Protein AF-A0A3D0SZV5-F1 (afdb_monomer_lite)

Sequence (156 aa):
MEKLETVKRLVRQNNYRDNDITYRQCQELGVSVNRVGLEIFARKLRAMDRADEINAHKELSMAAQAEQNGTPATGLSFEKSSYISGSFEQNYSSSTQYSNVTPLNKAEVHRKPLPNDPTERKREITFELGTIKVREYELLQELNFLEHNEKMAEAH

Radius of gyration: 26.51 Å; chains: 1; bounding box: 53×70×50 Å

Structure (mmCIF, N/CA/C/O backbone):
data_AF-A0A3D0SZV5-F1
#
_entry.id   AF-A0A3D0SZV5-F1
#
loop_
_atom_site.group_PDB
_atom_site.id
_atom_site.type_symbol
_atom_site.label_atom_id
_atom_site.label_alt_id
_atom_site.label_comp_id
_atom_site.label_asym_id
_atom_site.label_entity_id
_atom_site.label_seq_id
_atom_site.pdbx_PDB_ins_code
_atom_site.Cartn_x
_atom_site.Cartn_y
_atom_site.Cartn_z
_atom_site.occupancy
_atom_site.B_iso_or_equiv
_atom_site.auth_seq_id
_atom_site.auth_comp_id
_atom_site.auth_asym_id
_atom_site.auth_atom_id
_atom_site.pdbx_PDB_model_num
ATOM 1 N N . MET A 1 1 ? -0.281 22.696 -9.576 1.00 53.16 1 MET A N 1
ATOM 2 C CA . MET A 1 1 ? 0.750 21.691 -9.227 1.00 53.16 1 MET A CA 1
ATOM 3 C C . MET A 1 1 ? 1.471 22.001 -7.916 1.00 53.16 1 MET A C 1
ATOM 5 O O . MET A 1 1 ? 1.746 21.069 -7.180 1.00 53.16 1 MET A O 1
ATOM 9 N N . GLU A 1 2 ? 1.699 23.269 -7.568 1.00 79.44 2 GLU A N 1
ATOM 10 C CA . GLU A 1 2 ? 2.465 23.677 -6.374 1.00 79.44 2 GLU A CA 1
ATOM 11 C C . GLU A 1 2 ? 1.928 23.144 -5.029 1.00 79.44 2 GLU A C 1
ATOM 13 O O . GLU A 1 2 ? 2.700 22.671 -4.202 1.00 79.44 2 GLU A O 1
ATOM 18 N N . LYS A 1 3 ? 0.600 23.110 -4.838 1.00 83.62 3 LYS A N 1
ATOM 19 C CA . LYS A 1 3 ? -0.024 22.651 -3.580 1.00 83.62 3 LYS A CA 1
ATOM 20 C C . LYS A 1 3 ? 0.361 21.218 -3.192 1.00 83.62 3 LYS A C 1
ATOM 22 O O . LYS A 1 3 ? 0.565 20.944 -2.016 1.00 83.62 3 LYS A O 1
ATOM 27 N N . LEU A 1 4 ? 0.474 20.310 -4.165 1.00 88.12 4 LEU A N 1
ATOM 28 C CA . LEU A 1 4 ? 0.827 18.912 -3.901 1.00 88.12 4 LEU A CA 1
ATOM 29 C C . LEU A 1 4 ? 2.291 18.775 -3.468 1.00 88.12 4 LEU A C 1
ATOM 31 O O . LEU A 1 4 ? 2.588 18.011 -2.554 1.00 88.12 4 LEU A O 1
ATOM 35 N N . GLU A 1 5 ? 3.191 19.532 -4.092 1.00 90.12 5 GLU A N 1
ATOM 36 C CA . GLU A 1 5 ? 4.610 19.543 -3.726 1.00 90.12 5 GLU A CA 1
ATOM 37 C C . GLU A 1 5 ? 4.828 20.148 -2.336 1.00 90.12 5 GLU A C 1
ATOM 39 O O . GLU A 1 5 ? 5.621 19.626 -1.552 1.00 90.12 5 GLU A O 1
ATOM 44 N N . THR A 1 6 ? 4.052 21.174 -1.975 1.00 89.69 6 THR A N 1
ATOM 45 C CA . THR A 1 6 ? 4.026 21.711 -0.608 1.00 89.69 6 THR A CA 1
ATOM 46 C C . THR A 1 6 ? 3.581 20.651 0.401 1.00 89.69 6 THR A C 1
ATOM 48 O O . THR A 1 6 ? 4.254 20.458 1.412 1.00 89.69 6 THR A O 1
ATOM 51 N N . VAL A 1 7 ? 2.512 19.899 0.112 1.00 90.56 7 VAL A N 1
ATOM 52 C CA . VAL A 1 7 ? 2.047 18.808 0.989 1.00 90.56 7 VAL A CA 1
ATOM 53 C C . VAL A 1 7 ? 3.110 17.713 1.118 1.00 90.56 7 VAL A C 1
ATOM 55 O O . VAL A 1 7 ? 3.412 17.298 2.233 1.00 90.56 7 VAL A O 1
ATOM 58 N N . LYS A 1 8 ? 3.739 17.277 0.015 1.00 93.81 8 LYS A N 1
ATOM 59 C CA . LYS A 1 8 ? 4.852 16.307 0.061 1.00 93.81 8 LYS A CA 1
ATOM 60 C C . LYS A 1 8 ? 5.987 16.796 0.959 1.00 93.81 8 LYS A C 1
ATOM 62 O O . LYS A 1 8 ? 6.475 16.034 1.788 1.00 93.81 8 LYS A O 1
ATOM 67 N N . ARG A 1 9 ? 6.395 18.061 0.813 1.00 92.69 9 ARG A N 1
ATOM 68 C CA . ARG A 1 9 ? 7.478 18.658 1.607 1.00 92.69 9 ARG A CA 1
ATOM 69 C C . ARG A 1 9 ? 7.154 18.647 3.099 1.00 92.69 9 ARG A C 1
ATOM 71 O O . ARG A 1 9 ? 7.988 18.204 3.881 1.00 92.69 9 ARG A O 1
ATOM 78 N N . LEU A 1 10 ? 5.948 19.068 3.478 1.00 92.62 10 LEU A N 1
ATOM 79 C CA . LEU A 1 10 ? 5.516 19.080 4.878 1.00 92.62 10 LEU A CA 1
ATOM 80 C C . LEU A 1 10 ? 5.443 17.669 5.468 1.00 92.62 10 LEU A C 1
ATOM 82 O O . LEU A 1 10 ? 5.923 17.433 6.571 1.00 92.62 10 LEU A O 1
ATOM 86 N N . VAL A 1 11 ? 4.910 16.705 4.713 1.00 93.81 11 VAL A N 1
ATOM 87 C CA . VAL A 1 11 ? 4.852 15.301 5.147 1.00 93.81 11 VAL A CA 1
ATOM 88 C C . VAL A 1 11 ? 6.255 14.742 5.409 1.00 93.81 11 VAL A C 1
ATOM 90 O O . VAL A 1 11 ? 6.459 14.059 6.414 1.00 93.81 11 VAL A O 1
ATOM 93 N N . ARG A 1 12 ? 7.228 15.045 4.539 1.00 94.06 12 ARG A N 1
ATOM 94 C CA . ARG A 1 12 ? 8.631 14.630 4.711 1.00 94.06 12 ARG A CA 1
ATOM 95 C C . ARG A 1 12 ? 9.287 15.307 5.914 1.00 94.06 12 ARG A C 1
ATOM 97 O O . ARG A 1 12 ? 9.937 14.632 6.703 1.00 94.06 12 ARG A O 1
ATOM 104 N N . GLN A 1 13 ? 9.066 16.611 6.087 1.00 93.19 13 GLN A N 1
ATOM 105 C CA . GLN A 1 13 ? 9.580 17.385 7.223 1.00 93.19 13 GLN A CA 1
ATOM 106 C C . GLN A 1 13 ? 9.070 16.851 8.572 1.00 93.19 13 GLN A C 1
ATOM 108 O O . GLN A 1 13 ? 9.793 16.882 9.562 1.00 93.19 13 GLN A O 1
ATOM 113 N N . ASN A 1 14 ? 7.856 16.300 8.585 1.00 91.44 14 ASN A N 1
ATOM 114 C CA . ASN A 1 14 ? 7.194 15.733 9.760 1.00 91.44 14 ASN A CA 1
ATOM 115 C C . ASN A 1 14 ? 7.319 14.193 9.846 1.00 91.44 14 ASN A C 1
ATOM 117 O O . ASN A 1 14 ? 6.440 13.504 10.379 1.00 91.44 14 ASN A O 1
ATOM 121 N N . ASN A 1 15 ? 8.384 13.619 9.266 1.00 89.94 15 ASN A N 1
ATOM 122 C CA . ASN A 1 15 ? 8.728 12.189 9.330 1.00 89.94 15 ASN A CA 1
ATOM 123 C C . ASN A 1 15 ? 7.595 11.219 8.928 1.00 89.94 15 ASN A C 1
ATOM 125 O O . ASN A 1 15 ? 7.570 10.046 9.330 1.00 89.94 15 ASN A O 1
ATOM 129 N N . TYR A 1 16 ? 6.641 11.669 8.110 1.00 91.06 16 TYR A N 1
ATOM 130 C CA . TYR A 1 16 ? 5.463 10.920 7.663 1.00 91.06 16 TYR A CA 1
ATOM 131 C C . TYR A 1 16 ? 4.595 10.313 8.797 1.00 91.06 16 TYR A C 1
ATOM 133 O O . TYR A 1 16 ? 3.826 9.383 8.541 1.00 91.06 16 TYR A O 1
ATOM 141 N N . ARG A 1 17 ? 4.761 10.730 10.064 1.00 88.69 17 ARG A N 1
ATOM 142 C CA . ARG A 1 17 ? 3.958 10.248 11.214 1.00 88.69 17 ARG A CA 1
ATOM 143 C C . ARG A 1 17 ? 3.074 11.343 11.785 1.00 88.69 17 ARG A C 1
ATOM 145 O O . ARG A 1 17 ? 1.931 11.059 12.139 1.00 88.69 17 ARG A O 1
ATOM 152 N N . ASP A 1 18 ? 3.560 12.580 11.802 1.00 91.19 18 ASP A N 1
ATOM 153 C CA . ASP A 1 18 ? 2.870 13.679 12.473 1.00 91.19 18 ASP A CA 1
ATOM 154 C C . ASP A 1 18 ? 1.844 14.335 11.539 1.00 91.19 18 ASP A C 1
ATOM 156 O O . ASP A 1 18 ? 1.931 15.507 11.154 1.00 91.19 18 ASP A O 1
ATOM 160 N N . ASN A 1 19 ? 0.844 13.539 11.148 1.00 88.88 19 ASN A N 1
ATOM 161 C CA . ASN A 1 19 ? -0.222 13.950 10.236 1.00 88.88 19 ASN A CA 1
ATOM 162 C C . ASN A 1 19 ? -1.049 15.105 10.808 1.00 88.88 19 ASN A C 1
ATOM 164 O O . ASN A 1 19 ? -1.497 15.954 10.049 1.00 88.88 19 ASN A O 1
ATOM 168 N N . ASP A 1 20 ? -1.205 15.189 12.129 1.00 89.75 20 ASP A N 1
ATOM 169 C CA . ASP A 1 20 ? -1.981 16.249 12.785 1.00 89.75 20 ASP A CA 1
ATOM 170 C C . ASP A 1 20 ? -1.279 17.611 12.747 1.00 89.75 20 ASP A C 1
ATOM 172 O O . ASP A 1 20 ? -1.920 18.655 12.607 1.00 89.75 20 ASP A O 1
ATOM 176 N N . ILE A 1 21 ? 0.051 17.606 12.843 1.00 91.44 21 ILE A N 1
ATOM 177 C CA . ILE A 1 21 ? 0.878 18.806 12.679 1.00 91.44 21 ILE A CA 1
ATOM 178 C C . ILE A 1 21 ? 0.862 19.219 11.207 1.00 91.44 21 ILE A C 1
ATOM 180 O O . ILE A 1 21 ? 0.532 20.360 10.888 1.00 91.44 21 ILE A O 1
ATOM 184 N N . THR A 1 22 ? 1.105 18.257 10.315 1.00 91.56 22 THR A N 1
ATOM 185 C CA . THR A 1 22 ? 1.078 18.461 8.862 1.00 91.56 22 THR A CA 1
ATOM 186 C C . THR A 1 22 ? -0.276 18.998 8.390 1.00 91.56 22 THR A C 1
ATOM 188 O O . THR A 1 22 ? -0.336 19.894 7.557 1.00 91.56 22 THR A O 1
ATOM 191 N N . TYR A 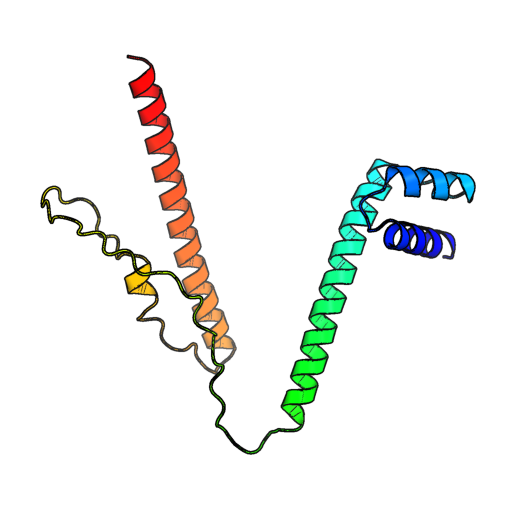1 23 ? -1.380 18.489 8.939 1.00 92.81 23 TYR A N 1
ATOM 192 C CA . TYR A 1 23 ? -2.736 18.922 8.612 1.00 92.81 23 TYR A CA 1
ATOM 193 C C . TYR A 1 23 ? -2.973 20.389 8.976 1.00 92.81 23 TYR A C 1
ATOM 195 O O . TYR A 1 23 ? -3.496 21.141 8.155 1.00 92.81 23 TYR A O 1
ATOM 203 N N . ARG A 1 24 ? -2.549 20.810 10.176 1.00 91.44 24 ARG A N 1
ATOM 204 C CA . ARG A 1 24 ? -2.631 22.217 10.598 1.00 91.44 24 ARG A CA 1
ATOM 205 C C . ARG A 1 24 ? -1.794 23.121 9.700 1.00 91.44 24 ARG A C 1
ATOM 207 O O . ARG A 1 24 ? -2.316 24.110 9.205 1.00 91.44 24 ARG A O 1
ATOM 214 N N . GLN A 1 25 ? -0.562 22.725 9.392 1.00 91.25 25 GLN A N 1
ATOM 215 C CA . GLN A 1 25 ? 0.313 23.473 8.482 1.00 91.25 25 GLN A CA 1
ATOM 216 C C . GLN A 1 25 ? -0.279 23.587 7.069 1.00 91.25 25 GLN A C 1
ATOM 218 O O . GLN A 1 25 ? -0.217 24.643 6.447 1.00 91.25 25 GLN A O 1
ATOM 223 N N . CYS A 1 26 ? -0.912 22.526 6.560 1.00 90.12 26 CYS A N 1
ATOM 224 C CA . CYS A 1 26 ? -1.631 22.580 5.288 1.00 90.12 26 CYS A CA 1
ATOM 225 C C . CYS A 1 26 ? -2.796 23.581 5.334 1.00 90.12 26 CYS A C 1
ATOM 227 O O . CYS A 1 26 ? -2.965 24.343 4.383 1.00 90.12 26 CYS A O 1
ATOM 229 N N . GLN A 1 27 ? -3.567 23.622 6.429 1.00 89.94 27 GLN A N 1
ATOM 230 C CA . GLN A 1 27 ? -4.643 24.606 6.597 1.00 89.94 27 GLN A CA 1
ATOM 231 C C . GLN A 1 27 ? -4.119 26.044 6.696 1.00 89.94 27 GLN A C 1
ATOM 233 O O . GLN A 1 27 ? -4.676 26.927 6.049 1.00 89.94 27 GLN A O 1
ATOM 238 N N . GLU A 1 28 ? -3.039 26.272 7.446 1.00 88.56 28 GLU A N 1
ATOM 239 C CA . GLU A 1 28 ? -2.385 27.583 7.590 1.00 88.56 28 GLU A CA 1
ATOM 240 C C . GLU A 1 28 ? -1.892 28.130 6.244 1.00 88.56 28 GLU A C 1
ATOM 242 O O . GLU A 1 28 ? -1.970 29.328 5.984 1.00 88.56 28 GLU A O 1
ATOM 247 N N . LEU A 1 29 ? -1.460 27.244 5.345 1.00 88.12 29 LEU A N 1
ATOM 248 C CA . LEU A 1 29 ? -1.038 27.584 3.985 1.00 88.12 29 LEU A CA 1
ATOM 249 C C . LEU A 1 29 ? -2.203 27.659 2.978 1.00 88.12 29 LEU A C 1
ATOM 251 O O . LEU A 1 29 ? -1.974 27.765 1.771 1.00 88.12 29 LEU A O 1
ATOM 255 N N . GLY A 1 30 ? -3.456 27.571 3.435 1.00 86.50 30 GLY A N 1
ATOM 256 C CA . GLY A 1 30 ? -4.645 27.637 2.577 1.00 86.50 30 GLY A CA 1
ATOM 257 C C . GLY A 1 30 ? -4.848 26.403 1.686 1.00 86.50 30 GLY A C 1
ATOM 258 O O . GLY A 1 30 ? -5.524 26.473 0.653 1.00 86.50 30 GLY A O 1
ATOM 259 N N . VAL A 1 31 ? -4.257 25.261 2.050 1.00 88.94 31 VAL A N 1
ATOM 260 C CA . VAL A 1 31 ? -4.422 23.982 1.352 1.00 88.94 31 VAL A CA 1
ATOM 261 C C . VAL A 1 31 ? -5.453 23.124 2.087 1.00 88.94 31 VAL A C 1
ATOM 263 O O . VAL A 1 31 ? -5.178 22.527 3.126 1.00 88.94 31 VAL A O 1
ATOM 266 N N . SER A 1 32 ? -6.655 23.011 1.516 1.00 85.56 32 SER A N 1
ATOM 267 C CA . SER A 1 32 ? -7.685 22.104 2.027 1.00 85.56 32 SER A CA 1
ATOM 268 C C . SER A 1 32 ? -7.297 20.648 1.755 1.00 85.56 32 SER A C 1
ATOM 270 O O . SER A 1 32 ? -7.283 20.201 0.605 1.00 85.56 32 SER A O 1
ATOM 272 N N . VAL A 1 33 ? -7.013 19.896 2.811 1.00 86.12 33 VAL A N 1
ATOM 273 C CA . VAL A 1 33 ? -6.748 18.453 2.757 1.00 86.12 33 VAL A CA 1
ATOM 274 C C . VAL A 1 33 ? -7.691 17.733 3.710 1.00 86.12 33 VAL A C 1
ATOM 276 O O . VAL A 1 33 ? -8.107 18.301 4.711 1.00 86.12 33 VAL A O 1
ATOM 279 N N . ASN A 1 34 ? -8.057 16.490 3.401 1.00 92.19 34 ASN A N 1
ATOM 280 C CA . ASN A 1 34 ? -8.795 15.635 4.332 1.00 92.19 34 ASN A CA 1
ATOM 281 C C . ASN A 1 34 ? -7.791 14.955 5.274 1.00 92.19 34 ASN A C 1
ATOM 283 O O . ASN A 1 34 ? -6.787 14.430 4.798 1.00 92.19 34 ASN A O 1
ATOM 287 N N . ARG A 1 35 ? -8.063 14.922 6.583 1.00 89.12 35 ARG A N 1
ATOM 288 C CA . ARG A 1 35 ? -7.189 14.289 7.584 1.00 89.12 35 ARG A CA 1
ATOM 289 C C . ARG A 1 35 ? -6.927 12.809 7.288 1.00 89.12 35 ARG A C 1
ATOM 291 O O . ARG A 1 35 ? -5.776 12.389 7.282 1.00 89.12 35 ARG A O 1
AT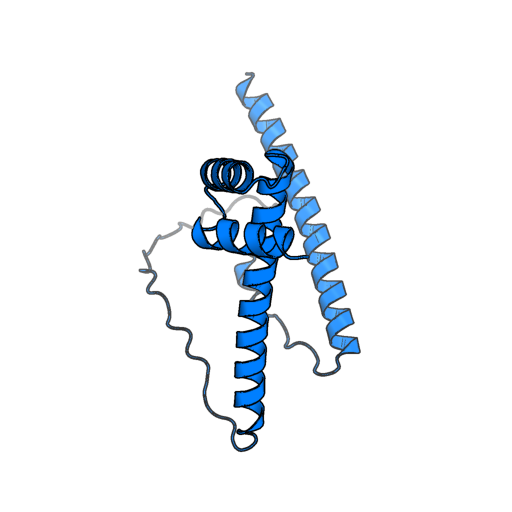OM 298 N N . VAL A 1 36 ? -7.970 12.048 6.949 1.00 91.56 36 VAL A N 1
ATOM 299 C CA . VAL A 1 36 ? -7.842 10.625 6.575 1.00 91.56 36 VAL A CA 1
ATOM 300 C C . VAL A 1 36 ? -7.066 10.486 5.263 1.00 91.56 36 VAL A C 1
ATOM 302 O O . VAL A 1 36 ? -6.195 9.630 5.122 1.00 91.56 36 VAL A O 1
ATOM 305 N N . GLY A 1 37 ? -7.332 11.381 4.306 1.00 91.00 37 GLY A N 1
ATOM 306 C CA . GLY A 1 37 ? -6.611 11.418 3.033 1.00 91.00 37 GLY A CA 1
ATOM 307 C C . GLY A 1 37 ? -5.120 11.715 3.206 1.00 91.00 37 GLY A C 1
ATOM 308 O O . GLY A 1 37 ? -4.295 11.110 2.527 1.00 91.00 37 GLY A O 1
ATOM 309 N N . LEU A 1 38 ? -4.770 12.601 4.140 1.00 92.44 38 LEU A N 1
ATOM 310 C CA . LEU A 1 38 ? -3.392 12.964 4.455 1.00 92.44 38 LEU A CA 1
ATOM 311 C C . LEU A 1 38 ? -2.632 11.801 5.100 1.00 92.44 38 LEU A C 1
ATOM 313 O O . LEU A 1 38 ? -1.486 11.564 4.736 1.00 92.44 38 LEU A O 1
ATOM 317 N N . GLU A 1 39 ? -3.272 11.035 5.985 1.00 92.94 39 GLU A N 1
ATOM 318 C CA . GLU A 1 39 ? -2.663 9.840 6.578 1.00 92.94 39 GLU A CA 1
ATOM 319 C C . GLU A 1 39 ? -2.342 8.778 5.513 1.00 92.94 39 GLU A C 1
ATOM 321 O O . GLU A 1 39 ? -1.223 8.257 5.451 1.00 92.94 39 GLU A O 1
ATOM 326 N N . ILE A 1 40 ? -3.307 8.481 4.635 1.00 94.06 40 ILE A N 1
ATOM 327 C CA . ILE A 1 40 ? -3.118 7.531 3.528 1.00 94.06 40 ILE A CA 1
ATOM 328 C C . ILE A 1 40 ? -2.015 8.033 2.594 1.00 94.06 40 ILE A C 1
ATOM 330 O O . ILE A 1 40 ? -1.146 7.264 2.174 1.00 94.06 40 ILE A O 1
ATOM 334 N N . PHE A 1 41 ? -2.027 9.331 2.292 1.00 94.19 41 PHE A N 1
ATOM 335 C CA . PHE A 1 41 ? -1.020 9.969 1.463 1.00 94.19 41 PHE A CA 1
ATOM 336 C C . PHE A 1 41 ? 0.378 9.856 2.077 1.00 94.19 41 PHE A C 1
ATOM 338 O O . PHE A 1 41 ? 1.301 9.436 1.385 1.00 94.19 41 PHE A O 1
ATOM 345 N N . ALA A 1 42 ? 0.537 10.145 3.369 1.00 94.25 42 ALA A N 1
ATOM 346 C CA . ALA A 1 42 ? 1.814 10.039 4.066 1.00 94.25 42 ALA A CA 1
ATOM 347 C C . ALA A 1 42 ? 2.350 8.603 4.074 1.00 94.25 42 ALA A C 1
ATOM 349 O O . ALA A 1 42 ? 3.535 8.375 3.821 1.00 94.25 42 ALA A O 1
ATOM 350 N N . ARG A 1 43 ? 1.467 7.617 4.282 1.00 94.00 43 ARG A N 1
ATOM 351 C CA . ARG A 1 43 ? 1.815 6.192 4.214 1.00 94.00 43 ARG A CA 1
ATOM 352 C C . ARG A 1 43 ? 2.291 5.792 2.818 1.00 94.00 43 ARG A C 1
ATOM 354 O O . ARG A 1 43 ? 3.315 5.121 2.694 1.00 94.00 43 ARG A O 1
ATOM 361 N N . LYS A 1 44 ? 1.573 6.220 1.775 1.00 95.31 44 LYS A N 1
ATOM 362 C CA . LYS A 1 44 ? 1.929 5.942 0.378 1.00 95.31 44 LYS A CA 1
ATOM 363 C C . LYS A 1 44 ? 3.234 6.630 -0.023 1.00 95.31 44 LYS A C 1
ATOM 365 O O . LYS A 1 44 ? 4.075 5.989 -0.644 1.00 95.31 44 LYS A O 1
ATOM 370 N N . LEU A 1 45 ? 3.416 7.894 0.361 1.00 94.75 45 LEU A N 1
ATOM 371 C CA . LEU A 1 45 ? 4.625 8.664 0.073 1.00 94.75 45 LEU A CA 1
ATOM 372 C C . LEU A 1 45 ? 5.856 8.010 0.708 1.00 94.75 45 LEU A C 1
ATOM 374 O O . LEU A 1 45 ? 6.841 7.797 0.017 1.00 94.75 45 LEU A O 1
ATOM 378 N N . ARG A 1 46 ? 5.764 7.577 1.974 1.00 94.12 46 ARG A N 1
ATOM 379 C CA . ARG A 1 46 ? 6.848 6.838 2.641 1.00 94.12 46 ARG A CA 1
ATOM 380 C C . ARG A 1 46 ? 7.199 5.535 1.916 1.00 94.12 46 ARG A C 1
ATOM 382 O O . ARG A 1 46 ? 8.371 5.192 1.813 1.00 94.12 46 ARG A O 1
ATOM 389 N N . ALA A 1 47 ? 6.196 4.775 1.476 1.00 93.06 47 ALA A N 1
ATOM 390 C CA . ALA A 1 47 ? 6.428 3.509 0.782 1.00 93.06 47 ALA A CA 1
ATOM 391 C C . ALA A 1 47 ? 7.127 3.716 -0.569 1.00 93.06 47 ALA A C 1
ATOM 393 O O . ALA A 1 47 ? 8.023 2.949 -0.908 1.00 93.06 47 ALA A O 1
ATOM 394 N N . MET A 1 48 ? 6.733 4.760 -1.303 1.00 94.56 48 MET A N 1
ATOM 395 C CA . MET A 1 48 ? 7.359 5.149 -2.564 1.00 94.56 48 MET A CA 1
ATOM 396 C C . MET A 1 48 ? 8.801 5.618 -2.343 1.00 94.56 48 MET A C 1
ATOM 398 O O . MET A 1 48 ? 9.701 5.052 -2.946 1.00 94.56 48 MET A O 1
ATOM 402 N N . ASP A 1 49 ? 9.026 6.540 -1.400 1.00 91.56 49 ASP A N 1
ATOM 403 C CA . ASP A 1 49 ? 10.366 7.061 -1.100 1.00 91.56 49 ASP A CA 1
ATOM 404 C C . ASP A 1 49 ? 11.319 5.918 -0.655 1.00 91.56 49 ASP A C 1
ATOM 406 O O . ASP A 1 49 ? 12.453 5.840 -1.118 1.00 91.56 49 ASP A O 1
ATOM 410 N N . ARG A 1 50 ? 10.842 4.940 0.139 1.00 90.62 50 ARG A N 1
ATOM 411 C CA . ARG A 1 50 ? 11.625 3.735 0.496 1.00 90.62 50 ARG A CA 1
ATOM 412 C C . ARG A 1 50 ? 11.916 2.834 -0.713 1.00 90.62 50 ARG A C 1
ATOM 414 O O . ARG A 1 50 ? 12.984 2.231 -0.788 1.00 90.62 50 ARG A O 1
ATOM 421 N N . ALA A 1 51 ? 10.954 2.661 -1.618 1.00 90.31 51 ALA A N 1
ATOM 422 C CA . ALA A 1 51 ? 11.151 1.844 -2.813 1.00 90.31 51 ALA A CA 1
ATOM 423 C C . ALA A 1 51 ? 12.187 2.480 -3.753 1.00 90.31 51 ALA A C 1
ATOM 425 O O . ALA A 1 51 ? 13.036 1.764 -4.283 1.00 90.31 51 ALA A O 1
ATOM 426 N N . ASP A 1 52 ? 12.155 3.806 -3.889 1.00 88.62 52 ASP A N 1
ATOM 427 C CA . ASP A 1 52 ? 13.119 4.574 -4.676 1.00 88.62 52 ASP A CA 1
ATOM 428 C C . ASP A 1 52 ? 14.531 4.480 -4.073 1.00 88.62 52 ASP A C 1
ATOM 430 O O . ASP A 1 52 ? 15.485 4.237 -4.807 1.00 88.62 52 ASP A O 1
ATOM 434 N N . GLU A 1 53 ? 14.674 4.563 -2.742 1.00 86.94 53 GLU A N 1
ATOM 435 C CA . GLU A 1 53 ? 15.952 4.327 -2.046 1.00 86.94 53 GLU A CA 1
ATOM 436 C C . GLU A 1 53 ? 16.513 2.926 -2.337 1.00 86.94 53 GLU A C 1
ATOM 438 O O . GLU A 1 53 ? 17.680 2.773 -2.705 1.00 86.94 53 GLU A O 1
ATOM 443 N N . ILE A 1 54 ? 15.680 1.886 -2.216 1.00 86.38 54 ILE A N 1
ATOM 444 C CA . ILE A 1 54 ? 16.086 0.501 -2.499 1.00 86.38 54 ILE A CA 1
ATOM 445 C C . ILE A 1 54 ? 16.491 0.346 -3.969 1.00 86.38 54 ILE A C 1
ATOM 447 O O . ILE A 1 54 ? 17.488 -0.319 -4.260 1.00 86.38 54 ILE A O 1
ATOM 451 N N . ASN A 1 55 ? 15.747 0.952 -4.897 1.00 85.00 55 ASN A N 1
ATOM 452 C CA . ASN A 1 55 ? 16.080 0.887 -6.315 1.00 85.00 55 ASN A CA 1
ATOM 453 C C . ASN A 1 55 ? 17.385 1.633 -6.624 1.00 85.00 55 ASN A C 1
ATOM 455 O O . ASN A 1 55 ? 18.227 1.089 -7.329 1.00 85.00 55 ASN A O 1
ATOM 459 N N . ALA A 1 56 ? 17.61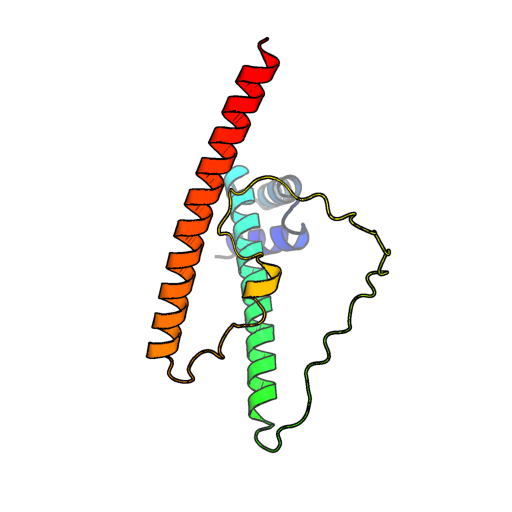5 2.805 -6.028 1.00 82.69 56 ALA A N 1
ATOM 460 C CA . ALA A 1 56 ? 18.863 3.551 -6.182 1.00 82.69 56 ALA A CA 1
ATOM 461 C C . ALA A 1 56 ? 20.077 2.756 -5.665 1.00 82.69 56 ALA A C 1
ATOM 463 O O . ALA A 1 56 ? 21.109 2.682 -6.332 1.00 82.69 56 ALA A O 1
ATOM 464 N N . HIS A 1 57 ? 19.954 2.085 -4.515 1.00 75.00 57 HIS A N 1
ATOM 465 C CA . HIS A 1 57 ? 21.007 1.197 -4.007 1.00 75.00 57 HIS A CA 1
ATOM 466 C C . HIS A 1 57 ? 21.230 -0.032 -4.899 1.00 75.00 57 HIS A C 1
ATOM 468 O O . HIS A 1 57 ? 22.368 -0.478 -5.081 1.00 75.00 57 HIS A O 1
ATOM 474 N N . LYS A 1 58 ? 20.163 -0.581 -5.483 1.00 75.88 58 LYS A N 1
ATOM 475 C CA . LYS A 1 58 ? 20.257 -1.680 -6.447 1.00 75.88 58 LYS A CA 1
ATOM 476 C C . LYS A 1 58 ? 20.941 -1.240 -7.743 1.00 75.88 58 LYS A C 1
ATOM 478 O O . LYS A 1 58 ? 21.788 -1.963 -8.249 1.00 75.88 58 LYS A O 1
ATOM 483 N N . GLU A 1 59 ? 20.629 -0.057 -8.255 1.00 70.12 59 GLU A N 1
ATOM 484 C CA . GLU A 1 59 ? 21.260 0.492 -9.458 1.00 70.12 59 GLU A CA 1
ATOM 485 C C . GLU A 1 59 ? 22.740 0.810 -9.229 1.00 70.12 59 GLU A C 1
ATOM 487 O O . GLU A 1 59 ? 23.568 0.435 -10.053 1.00 70.12 59 GLU A O 1
ATOM 492 N N . LEU A 1 60 ? 23.106 1.39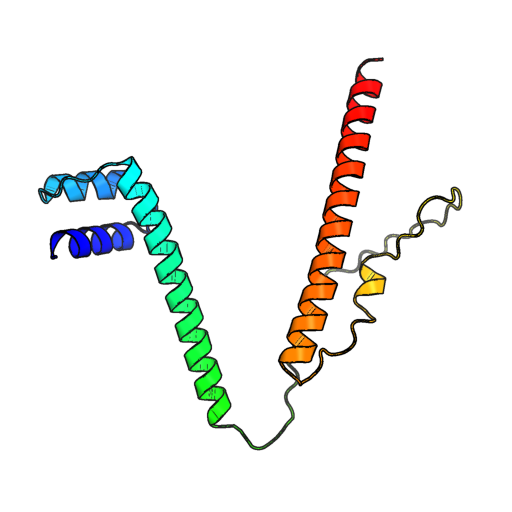0 -8.080 1.00 67.94 60 LEU A N 1
ATOM 493 C CA . LEU A 1 60 ? 24.509 1.619 -7.713 1.00 67.94 60 LEU A CA 1
ATOM 494 C C . LEU A 1 60 ? 25.294 0.309 -7.548 1.00 67.94 60 LEU A C 1
ATOM 496 O O . LEU A 1 60 ? 26.432 0.213 -8.001 1.00 67.94 60 LEU A O 1
ATOM 500 N N . SER A 1 61 ? 24.695 -0.718 -6.938 1.00 65.25 61 SER A N 1
ATOM 501 C CA . SER A 1 61 ? 25.344 -2.031 -6.799 1.00 65.25 61 SER A CA 1
ATOM 502 C C . SER A 1 61 ? 25.429 -2.798 -8.124 1.00 65.25 61 SER A C 1
ATOM 504 O O . SER A 1 61 ? 26.439 -3.451 -8.373 1.00 65.25 61 SER A O 1
ATOM 506 N N . MET A 1 62 ? 24.440 -2.672 -9.014 1.00 58.41 62 MET A N 1
ATOM 507 C CA . MET A 1 62 ? 24.504 -3.231 -10.370 1.00 58.41 62 MET A CA 1
ATOM 508 C C . MET A 1 62 ? 25.509 -2.489 -11.263 1.00 58.41 62 MET A C 1
ATOM 510 O O . MET A 1 62 ? 26.207 -3.129 -12.045 1.00 58.41 62 MET A O 1
ATOM 514 N N . ALA A 1 63 ? 25.634 -1.166 -11.127 1.00 58.09 63 ALA A N 1
ATOM 515 C CA . ALA A 1 63 ? 26.637 -0.375 -11.838 1.00 58.09 63 ALA A CA 1
ATOM 516 C C . ALA A 1 63 ? 28.064 -0.691 -11.354 1.00 58.09 63 ALA A C 1
ATOM 518 O O . ALA A 1 63 ? 28.965 -0.846 -12.173 1.00 58.09 63 ALA A O 1
ATOM 519 N N . ALA A 1 64 ? 28.266 -0.890 -10.046 1.00 54.06 64 ALA A N 1
ATOM 520 C CA . ALA A 1 64 ? 29.556 -1.310 -9.490 1.00 54.06 64 ALA A CA 1
ATOM 521 C C . ALA A 1 64 ? 29.953 -2.747 -9.891 1.00 54.06 64 ALA A C 1
ATOM 523 O O . ALA A 1 64 ? 31.139 -3.055 -9.986 1.00 54.06 64 ALA A O 1
ATOM 524 N N . GLN A 1 65 ? 28.984 -3.627 -10.168 1.00 48.50 65 GLN A N 1
ATOM 525 C CA . GLN A 1 65 ? 29.250 -4.973 -10.695 1.00 48.50 65 GLN A CA 1
ATOM 526 C C . GLN A 1 65 ? 29.573 -4.990 -12.199 1.00 48.50 65 GLN A C 1
ATOM 528 O O . GLN A 1 65 ? 30.175 -5.952 -12.672 1.00 48.50 65 GLN A O 1
ATOM 533 N N . ALA A 1 66 ? 29.230 -3.941 -12.954 1.00 49.66 66 ALA A N 1
ATOM 534 C CA . ALA A 1 66 ? 29.529 -3.864 -14.385 1.00 49.66 66 ALA A CA 1
ATOM 535 C C . ALA A 1 66 ? 31.009 -3.544 -14.688 1.00 49.66 66 ALA A C 1
ATOM 537 O O . ALA A 1 66 ? 31.484 -3.887 -15.769 1.00 49.66 66 ALA A O 1
ATOM 538 N N . GLU A 1 67 ? 31.759 -2.961 -13.743 1.00 46.53 67 GLU A N 1
ATOM 539 C CA . GLU A 1 67 ? 33.197 -2.670 -13.909 1.00 46.53 67 GLU A CA 1
ATOM 540 C C . GLU A 1 67 ? 34.142 -3.761 -13.367 1.00 46.53 67 GLU A C 1
ATOM 542 O O . GLU A 1 67 ? 35.356 -3.653 -13.524 1.00 46.53 67 GLU A O 1
ATOM 547 N N . GLN A 1 68 ? 33.628 -4.853 -12.788 1.00 43.47 68 GLN A N 1
ATOM 548 C CA . GLN A 1 68 ? 34.451 -5.977 -12.309 1.00 43.47 68 GLN A CA 1
ATOM 549 C C . GLN A 1 68 ? 34.086 -7.316 -12.965 1.00 43.47 68 GLN A C 1
ATOM 551 O O . GLN A 1 68 ? 33.927 -8.337 -12.300 1.00 43.47 68 GLN A O 1
ATOM 556 N N . ASN A 1 69 ? 34.020 -7.356 -14.297 1.00 42.72 69 ASN A N 1
ATOM 557 C CA . ASN A 1 69 ? 34.132 -8.622 -15.027 1.00 42.72 69 ASN A CA 1
ATOM 558 C C . ASN A 1 69 ? 35.610 -8.975 -15.223 1.00 42.72 69 ASN A C 1
ATOM 560 O O . ASN A 1 69 ? 36.198 -8.718 -16.272 1.00 42.72 69 ASN A O 1
ATOM 564 N N . GLY A 1 70 ? 36.211 -9.572 -14.193 1.00 42.22 70 GLY A N 1
ATOM 565 C CA . GLY A 1 70 ? 37.571 -10.087 -14.299 1.00 42.22 70 GLY A CA 1
ATOM 566 C C . GLY A 1 70 ? 38.190 -10.598 -13.005 1.00 42.22 70 GLY A C 1
ATOM 567 O O . GLY A 1 70 ? 39.277 -10.146 -12.682 1.00 42.22 70 GLY A O 1
ATOM 568 N N . THR A 1 71 ? 37.520 -11.485 -12.256 1.00 36.41 71 THR A N 1
ATOM 569 C CA . THR A 1 71 ? 38.084 -12.625 -11.475 1.00 36.41 71 THR A CA 1
ATOM 570 C C . THR A 1 71 ? 37.093 -13.097 -10.390 1.00 36.41 71 THR A C 1
ATOM 572 O O . THR A 1 71 ? 36.498 -12.264 -9.712 1.00 36.41 71 THR A O 1
ATOM 575 N N . PRO A 1 72 ? 36.886 -14.416 -10.184 1.00 51.72 72 PRO A N 1
ATOM 576 C CA . PRO A 1 72 ? 35.970 -14.928 -9.170 1.00 51.72 72 PRO A CA 1
ATOM 577 C C . PRO A 1 72 ? 36.744 -15.332 -7.909 1.00 51.72 72 PRO A C 1
ATOM 579 O O . PRO A 1 72 ? 37.342 -16.401 -7.888 1.00 51.72 72 PRO A O 1
ATOM 582 N N . ALA A 1 73 ? 36.736 -14.514 -6.856 1.00 50.97 73 ALA A N 1
ATOM 583 C CA . ALA A 1 73 ? 37.040 -14.968 -5.492 1.00 50.97 73 ALA A CA 1
ATOM 584 C C . ALA A 1 73 ? 36.792 -13.858 -4.463 1.00 50.97 73 ALA A C 1
ATOM 586 O O . ALA A 1 73 ? 37.716 -13.156 -4.069 1.00 50.97 73 ALA A O 1
ATOM 587 N N . THR A 1 74 ? 35.572 -13.768 -3.945 1.00 45.00 74 THR A N 1
ATOM 588 C CA . THR A 1 74 ? 35.360 -13.275 -2.578 1.00 45.00 74 THR A CA 1
ATOM 589 C C . THR A 1 74 ? 34.032 -13.816 -2.080 1.00 45.00 74 THR A C 1
ATOM 591 O O . THR A 1 74 ? 32.957 -13.381 -2.485 1.00 45.00 74 THR A O 1
ATOM 594 N N . GLY A 1 75 ? 34.117 -14.847 -1.237 1.00 45.16 75 GLY A N 1
ATOM 595 C CA . GLY A 1 75 ? 32.970 -15.357 -0.505 1.00 45.16 75 GLY A CA 1
ATOM 596 C C . GLY A 1 75 ? 32.366 -14.236 0.333 1.00 45.16 75 GLY A C 1
ATOM 597 O O . GLY A 1 75 ? 33.078 -13.527 1.041 1.00 45.16 75 GLY A O 1
ATOM 598 N N . LEU A 1 76 ? 31.050 -14.074 0.241 1.00 47.47 76 LEU A N 1
ATOM 599 C CA . LEU A 1 76 ? 30.295 -13.224 1.148 1.00 47.47 76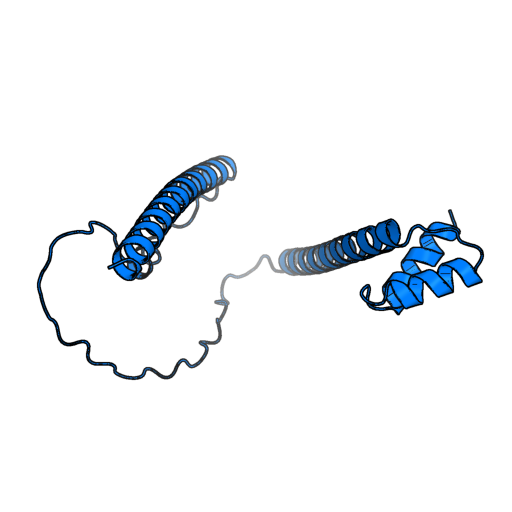 LEU A CA 1
ATOM 600 C C . LEU A 1 76 ? 30.409 -13.840 2.550 1.00 47.47 76 LEU A C 1
ATOM 602 O O . LEU A 1 76 ? 29.778 -14.858 2.838 1.00 47.47 76 LEU A O 1
ATOM 606 N N . SER A 1 77 ? 31.253 -13.269 3.410 1.00 45.66 77 SER A N 1
ATOM 607 C CA . SER A 1 77 ? 31.317 -13.654 4.817 1.00 45.66 77 SER A CA 1
ATOM 608 C C . SER A 1 77 ? 30.064 -13.132 5.512 1.00 45.66 77 SER A C 1
ATOM 610 O O . SER A 1 77 ? 29.937 -11.936 5.772 1.00 45.66 77 SER A O 1
ATOM 612 N N . PHE A 1 78 ? 29.125 -14.022 5.810 1.00 47.22 78 PHE A N 1
ATOM 613 C CA . PHE A 1 78 ? 28.083 -13.729 6.782 1.00 47.22 78 PHE A CA 1
ATOM 614 C C . PHE A 1 78 ? 28.761 -13.762 8.153 1.00 47.22 78 PHE A C 1
ATOM 616 O O . PHE A 1 78 ? 29.208 -14.828 8.586 1.00 47.22 78 PHE A O 1
ATOM 623 N N . GLU A 1 79 ? 28.914 -12.611 8.813 1.00 44.91 79 GLU A N 1
ATOM 624 C CA . GLU A 1 79 ? 29.356 -12.608 10.204 1.00 44.91 79 GLU A CA 1
ATOM 625 C C . GLU A 1 79 ? 28.351 -13.424 11.017 1.00 44.91 79 GLU A C 1
ATOM 627 O O . GLU A 1 79 ? 27.170 -13.096 11.154 1.00 44.91 79 GLU A O 1
ATOM 632 N N . LYS A 1 80 ? 28.841 -14.570 11.482 1.00 43.75 80 LYS A N 1
ATOM 633 C CA . LYS A 1 80 ? 28.141 -15.522 12.323 1.00 43.75 80 LYS A CA 1
ATOM 634 C C . LYS A 1 80 ? 27.788 -14.804 13.622 1.00 43.75 80 LYS A C 1
ATOM 636 O O . LYS A 1 80 ? 28.639 -14.657 14.493 1.00 43.75 80 LYS A O 1
ATOM 641 N N . SER A 1 81 ? 26.539 -14.354 13.741 1.00 37.09 81 SER A N 1
ATOM 642 C CA . SER A 1 81 ? 25.973 -13.912 15.014 1.00 37.09 81 SER A CA 1
ATOM 643 C C . SER A 1 81 ? 26.257 -14.993 16.059 1.00 37.09 81 SER A C 1
ATOM 645 O O . SER A 1 81 ? 25.921 -16.166 15.866 1.00 37.09 81 SER A O 1
ATOM 647 N N . SER A 1 82 ? 26.964 -14.616 17.120 1.00 44.53 82 SER A N 1
ATOM 648 C CA . SER A 1 82 ? 27.363 -15.490 18.215 1.00 44.53 82 SER A CA 1
ATOM 649 C C . SER A 1 82 ? 26.147 -15.857 19.062 1.00 44.53 82 SER A C 1
ATOM 651 O O . SER A 1 82 ? 25.941 -15.330 20.153 1.00 44.53 82 SER A O 1
ATOM 653 N N . TYR A 1 83 ? 25.335 -16.797 18.578 1.00 45.41 83 TYR A N 1
ATOM 654 C CA . TYR A 1 83 ? 24.458 -17.532 19.473 1.00 45.41 83 TYR A CA 1
ATOM 655 C C . TYR A 1 83 ? 25.344 -18.416 20.357 1.00 45.41 83 TYR A C 1
ATOM 657 O O . TYR A 1 83 ? 26.107 -19.265 19.891 1.00 45.41 83 TYR A O 1
ATOM 665 N N . ILE A 1 84 ? 25.295 -18.150 21.656 1.00 41.81 84 ILE A N 1
ATOM 666 C CA . ILE A 1 84 ? 25.886 -19.002 22.678 1.00 41.81 84 ILE A CA 1
ATOM 667 C C . ILE A 1 84 ? 25.133 -20.333 22.607 1.00 41.81 84 ILE A C 1
ATOM 669 O O . ILE A 1 84 ? 23.940 -20.393 22.900 1.00 41.81 84 ILE A O 1
ATOM 673 N N . SER A 1 85 ? 25.821 -21.393 22.180 1.00 40.25 85 SER A N 1
ATOM 674 C CA . SER A 1 85 ? 25.340 -22.770 22.294 1.00 40.25 85 SER A CA 1
ATOM 675 C C . SER A 1 85 ? 25.193 -23.122 23.773 1.00 40.25 85 SER A C 1
ATOM 677 O O . SER A 1 85 ? 26.145 -23.565 24.412 1.00 40.25 85 SER A O 1
ATOM 679 N N . GLY A 1 86 ? 23.997 -22.922 24.323 1.00 34.88 86 GLY A N 1
ATOM 680 C CA . GLY A 1 86 ? 23.578 -23.609 25.534 1.00 34.88 86 GLY A CA 1
ATOM 681 C C . GLY A 1 86 ? 23.382 -25.086 25.205 1.00 34.88 86 GLY A C 1
ATOM 682 O O . GLY A 1 86 ? 22.527 -25.437 24.394 1.00 34.88 86 GLY A O 1
ATOM 683 N N . SER A 1 87 ? 24.195 -25.950 25.804 1.00 43.69 87 SER A N 1
ATOM 684 C CA . SER A 1 87 ? 23.984 -27.394 25.817 1.00 43.69 87 SER A CA 1
ATOM 685 C C . SER A 1 87 ? 22.691 -27.701 26.575 1.00 43.69 87 SER A C 1
ATOM 687 O O . SER A 1 87 ? 22.684 -27.742 27.804 1.00 43.69 87 SER A O 1
ATOM 689 N N . PHE A 1 88 ? 21.590 -27.888 25.854 1.00 36.53 88 PHE A N 1
ATOM 690 C CA . PHE A 1 88 ? 20.381 -28.480 26.412 1.00 36.53 88 PHE A CA 1
ATOM 691 C C . PHE A 1 88 ? 20.357 -29.955 26.004 1.00 36.53 88 PHE A C 1
ATOM 693 O O . PHE A 1 88 ? 20.082 -30.288 24.851 1.00 36.53 88 PHE A O 1
ATOM 700 N N . GLU A 1 89 ? 20.720 -30.835 26.940 1.00 38.78 89 GLU A N 1
ATOM 701 C CA . GLU A 1 89 ? 20.505 -32.276 26.816 1.00 38.78 89 GLU A CA 1
ATOM 702 C C . GLU A 1 89 ? 18.997 -32.543 26.733 1.00 38.78 89 GLU A C 1
ATOM 704 O O . GLU A 1 89 ? 18.287 -32.537 27.738 1.00 38.78 89 GLU A O 1
ATOM 709 N N . GLN A 1 90 ? 18.484 -32.786 25.525 1.00 40.12 90 GLN A N 1
ATOM 710 C CA . GLN A 1 90 ? 17.176 -33.412 25.369 1.00 40.12 90 GLN A CA 1
ATOM 711 C C . GLN A 1 90 ? 17.341 -34.918 25.515 1.00 40.12 90 GLN A C 1
ATOM 713 O O . GLN A 1 90 ? 17.757 -35.617 24.592 1.00 40.12 90 GLN A O 1
ATOM 718 N N . ASN A 1 91 ? 17.002 -35.397 26.711 1.00 32.12 91 ASN A N 1
ATOM 719 C CA . ASN A 1 91 ? 16.728 -36.799 26.973 1.00 32.12 91 ASN A CA 1
ATOM 720 C C . ASN A 1 91 ? 15.789 -37.359 25.896 1.00 32.12 91 ASN A C 1
ATOM 722 O O . ASN A 1 91 ? 14.667 -36.885 25.713 1.00 32.12 91 ASN A O 1
ATOM 726 N N . TYR A 1 92 ? 16.259 -38.397 25.207 1.00 43.09 92 TYR A N 1
ATOM 727 C CA . TYR A 1 92 ? 15.449 -39.215 24.321 1.00 43.09 92 TYR A CA 1
ATOM 728 C C . TYR A 1 92 ? 14.372 -39.915 25.152 1.00 43.09 92 TYR A C 1
ATOM 730 O O . TYR A 1 92 ? 14.654 -40.861 25.880 1.00 43.09 92 TYR A O 1
ATOM 738 N N . SER A 1 93 ? 13.129 -39.456 25.035 1.00 35.66 93 SER A N 1
ATOM 739 C CA . SER A 1 93 ? 11.955 -40.250 25.386 1.00 35.66 93 SER A CA 1
ATOM 740 C C . SER A 1 93 ? 11.194 -40.549 24.105 1.00 35.66 93 SER A C 1
ATOM 742 O O . SER A 1 93 ? 10.543 -39.695 23.509 1.00 35.66 93 SER A O 1
ATOM 744 N N . SER A 1 94 ? 11.351 -41.781 23.643 1.00 46.47 94 SER A N 1
ATOM 745 C CA . SER A 1 94 ? 10.548 -42.402 22.604 1.00 46.47 94 SER A CA 1
ATOM 746 C C . SER A 1 94 ? 9.112 -42.582 23.095 1.00 46.47 94 SER A C 1
ATOM 748 O O . SER A 1 94 ? 8.909 -43.209 24.128 1.00 46.47 94 SER A O 1
ATOM 750 N N . SER A 1 95 ? 8.133 -42.078 22.335 1.00 39.78 95 SER A N 1
ATOM 751 C CA . SER A 1 95 ? 6.826 -42.713 22.066 1.00 39.78 95 SER A CA 1
ATOM 752 C C . SER A 1 95 ? 5.778 -41.665 21.681 1.00 39.78 95 SER A C 1
ATOM 754 O O . SER A 1 95 ? 5.160 -41.038 22.533 1.00 39.78 95 SER A O 1
ATOM 756 N N . THR A 1 96 ? 5.559 -41.462 20.386 1.00 35.62 96 THR A N 1
ATOM 757 C CA . THR A 1 96 ? 4.320 -41.861 19.693 1.00 35.62 96 THR A CA 1
ATOM 758 C C . THR A 1 96 ? 4.407 -41.399 18.241 1.00 35.62 96 THR A C 1
ATOM 760 O O . THR A 1 96 ? 4.794 -40.280 17.916 1.00 35.62 96 THR A O 1
ATOM 763 N N . GLN A 1 97 ? 4.134 -42.341 17.351 1.00 48.62 97 GLN A N 1
ATOM 764 C CA . GLN A 1 97 ? 4.251 -42.222 15.909 1.00 48.62 97 GLN A CA 1
ATOM 765 C C . GLN A 1 97 ? 3.083 -41.416 15.338 1.00 48.62 97 GLN A C 1
ATOM 767 O O . GLN A 1 97 ? 2.102 -42.023 14.947 1.00 48.62 97 GLN A O 1
ATOM 772 N N . TYR A 1 98 ? 3.185 -40.092 15.231 1.00 42.47 98 TYR A N 1
ATOM 773 C CA . TYR A 1 98 ? 2.412 -39.319 14.247 1.00 42.47 98 TYR A CA 1
ATOM 774 C C . TYR A 1 98 ? 3.170 -38.044 13.900 1.00 42.47 98 TYR A C 1
ATOM 776 O O . TYR A 1 98 ? 3.088 -37.053 14.616 1.00 42.47 98 TYR A O 1
ATOM 784 N N . SER A 1 99 ? 3.954 -38.091 12.823 1.00 45.00 99 SER A N 1
ATOM 785 C CA . SER A 1 99 ? 4.255 -36.941 11.961 1.00 45.00 99 SER A CA 1
ATOM 786 C C . SER A 1 99 ? 5.361 -37.306 10.969 1.00 45.00 99 SER A C 1
ATOM 788 O O . SER A 1 99 ? 6.547 -37.302 11.281 1.00 45.00 99 SER A O 1
ATOM 790 N N . ASN A 1 100 ? 4.989 -37.565 9.716 1.00 54.78 100 ASN A N 1
ATOM 791 C CA . ASN A 1 100 ? 5.941 -37.627 8.601 1.00 54.78 100 ASN A CA 1
ATOM 792 C C . ASN A 1 100 ? 6.416 -36.218 8.183 1.00 54.78 100 ASN A C 1
ATOM 794 O O . ASN A 1 100 ? 6.622 -35.964 6.998 1.00 54.78 100 ASN A O 1
ATOM 798 N N . VAL A 1 101 ? 6.565 -35.269 9.115 1.00 58.03 101 VAL A N 1
ATOM 799 C CA . VAL A 1 101 ? 7.124 -33.955 8.785 1.00 58.03 101 VAL A CA 1
ATOM 800 C C . VAL A 1 101 ? 8.622 -33.963 9.015 1.00 58.03 101 VAL A C 1
ATOM 802 O O . VAL A 1 101 ? 9.121 -33.959 10.137 1.00 58.03 101 VAL A O 1
ATOM 805 N N . THR A 1 102 ? 9.352 -33.918 7.905 1.00 57.31 102 THR A N 1
ATOM 806 C CA . THR A 1 102 ? 10.763 -33.551 7.896 1.00 57.31 102 THR A CA 1
ATOM 807 C C . THR A 1 102 ? 10.920 -32.196 8.604 1.00 57.31 102 THR A C 1
ATOM 809 O O . THR A 1 102 ? 10.291 -31.220 8.174 1.00 57.31 102 THR A O 1
ATOM 812 N N . PRO A 1 103 ? 11.744 -32.106 9.667 1.00 57.09 103 PRO A N 1
ATOM 813 C CA . PRO A 1 103 ? 12.035 -30.845 10.343 1.00 57.09 103 PRO A CA 1
ATOM 814 C C . PRO A 1 103 ? 12.547 -29.816 9.332 1.00 57.09 103 PRO A C 1
ATOM 816 O O . PRO A 1 103 ? 13.410 -30.149 8.518 1.00 57.09 103 PRO A O 1
ATOM 819 N N . LEU A 1 104 ? 12.057 -28.573 9.390 1.00 53.22 104 LEU A N 1
ATOM 820 C CA . LEU A 1 104 ? 12.410 -27.500 8.442 1.00 53.22 104 LEU A CA 1
ATOM 821 C C . LEU A 1 104 ? 13.934 -27.307 8.310 1.00 53.22 104 LEU A C 1
ATOM 823 O O . LEU A 1 104 ? 14.443 -27.107 7.211 1.00 53.22 104 LEU A O 1
ATOM 827 N N . ASN A 1 105 ? 14.663 -27.504 9.412 1.00 53.22 105 ASN A N 1
ATOM 828 C CA . ASN A 1 105 ? 16.126 -27.452 9.474 1.00 53.22 105 ASN A CA 1
ATOM 829 C C . ASN A 1 105 ? 16.805 -28.477 8.531 1.00 53.22 105 ASN A C 1
ATOM 831 O O . ASN A 1 105 ? 17.832 -28.199 7.922 1.00 53.22 105 ASN A O 1
ATOM 835 N N . LYS A 1 106 ? 16.196 -29.651 8.306 1.00 50.94 106 LYS A N 1
ATOM 836 C CA . LYS A 1 106 ? 16.720 -30.658 7.363 1.00 50.94 106 LYS A CA 1
ATOM 837 C C . LYS A 1 106 ? 16.346 -30.383 5.901 1.00 50.94 106 LYS A C 1
ATOM 839 O O . LYS A 1 106 ? 16.986 -30.935 5.011 1.00 50.94 106 LYS A O 1
ATOM 844 N N . ALA A 1 107 ? 15.336 -29.550 5.641 1.00 52.78 107 ALA A N 1
ATOM 845 C CA . ALA A 1 107 ? 14.908 -29.198 4.285 1.00 52.78 107 ALA A CA 1
ATOM 846 C C . ALA A 1 107 ? 15.779 -28.095 3.653 1.00 52.78 107 ALA A C 1
ATOM 848 O O . ALA A 1 107 ? 15.917 -28.043 2.433 1.00 52.78 107 ALA A O 1
ATOM 849 N N . GLU A 1 108 ? 16.405 -27.237 4.464 1.00 51.56 108 GLU A N 1
ATOM 850 C CA . GLU A 1 108 ? 17.305 -26.180 3.977 1.00 51.56 108 GLU A CA 1
ATOM 851 C C . GLU A 1 108 ? 18.622 -26.712 3.403 1.00 51.56 108 GLU A C 1
ATOM 853 O O . GLU A 1 108 ? 19.160 -26.137 2.460 1.00 51.56 108 GLU A O 1
ATOM 858 N N . VAL A 1 109 ? 19.100 -27.855 3.899 1.00 53.41 109 VAL A N 1
ATOM 859 C CA . VAL A 1 109 ? 20.392 -28.448 3.508 1.00 53.41 109 VAL A CA 1
ATOM 860 C C . VAL A 1 109 ? 20.376 -29.039 2.086 1.00 53.41 109 VAL A C 1
ATOM 862 O O . VAL A 1 109 ? 21.431 -29.301 1.519 1.00 53.41 109 VAL A O 1
ATOM 865 N N . HIS A 1 110 ? 19.201 -29.239 1.479 1.00 54.94 110 HIS A N 1
ATOM 866 C CA . HIS A 1 110 ? 19.047 -29.912 0.179 1.00 54.94 110 HIS A CA 1
ATOM 867 C C . HIS A 1 110 ? 18.428 -29.039 -0.924 1.00 54.94 110 HIS A C 1
ATOM 869 O O . HIS A 1 110 ? 17.936 -29.570 -1.922 1.00 54.94 110 HIS A O 1
ATOM 875 N N . ARG A 1 111 ? 18.448 -27.705 -0.798 1.00 63.88 111 ARG A N 1
ATOM 876 C CA . ARG A 1 111 ? 18.008 -26.852 -1.912 1.00 63.88 111 ARG A CA 1
ATOM 877 C C . ARG A 1 111 ? 19.053 -26.887 -3.024 1.00 63.88 111 ARG A C 1
ATOM 879 O O . ARG A 1 111 ? 20.158 -26.368 -2.877 1.00 63.88 111 ARG A O 1
ATOM 886 N N . LYS A 1 112 ? 18.702 -27.540 -4.135 1.00 70.88 112 LYS A N 1
ATOM 887 C CA . LYS A 1 112 ? 19.509 -27.510 -5.356 1.00 70.88 112 LYS A CA 1
ATOM 888 C C . LYS A 1 112 ? 19.617 -26.058 -5.842 1.00 70.88 112 LYS A C 1
ATOM 890 O O . LYS A 1 112 ? 18.644 -25.314 -5.721 1.00 70.88 112 LYS A O 1
ATOM 895 N N . PRO A 1 113 ? 20.767 -25.641 -6.394 1.00 71.50 113 PRO A N 1
ATOM 896 C CA . PRO A 1 113 ? 20.887 -24.329 -7.012 1.00 71.50 113 PRO A CA 1
ATOM 897 C C . PRO A 1 113 ? 19.822 -24.158 -8.097 1.00 71.50 113 PRO A C 1
ATOM 899 O O . PRO A 1 113 ? 19.614 -25.063 -8.908 1.00 71.50 113 PRO A O 1
ATOM 902 N N . LEU A 1 114 ? 19.157 -23.003 -8.107 1.00 73.44 114 LEU A N 1
ATOM 903 C CA . LEU A 1 114 ? 18.172 -22.680 -9.134 1.00 73.44 114 LEU A CA 1
ATOM 904 C C . LEU A 1 114 ? 18.825 -22.688 -10.530 1.00 73.44 114 LEU A C 1
ATOM 906 O O . LEU A 1 114 ? 19.969 -22.242 -10.668 1.00 73.44 114 LEU A O 1
ATOM 910 N N . PRO A 1 115 ? 18.101 -23.115 -11.579 1.00 76.00 115 PRO A N 1
ATOM 911 C CA . PRO A 1 115 ? 18.602 -23.076 -12.948 1.00 76.00 115 PRO A CA 1
ATOM 912 C C . PRO A 1 115 ? 19.032 -21.669 -13.393 1.00 76.00 115 PRO A C 1
ATOM 914 O O . PRO A 1 115 ? 18.481 -20.646 -12.960 1.00 76.00 115 PRO A O 1
ATOM 917 N N . ASN A 1 116 ? 20.018 -21.608 -14.295 1.00 80.50 116 ASN A N 1
ATOM 918 C CA . ASN A 1 116 ? 20.471 -20.350 -14.898 1.00 80.50 116 ASN A CA 1
ATOM 919 C C . ASN A 1 116 ? 19.481 -19.802 -15.944 1.00 80.50 116 ASN A C 1
ATOM 921 O O . ASN A 1 116 ? 19.410 -18.583 -16.125 1.00 80.50 116 ASN A O 1
ATOM 925 N N . ASP A 1 117 ? 18.683 -20.673 -16.569 1.00 92.31 117 ASP A N 1
ATOM 926 C CA . ASP A 1 117 ? 17.640 -20.275 -17.515 1.00 92.31 117 ASP A CA 1
ATOM 927 C C . ASP A 1 117 ? 16.486 -19.543 -16.798 1.00 92.31 117 ASP A C 1
ATOM 929 O O . ASP A 1 117 ? 15.922 -20.067 -15.831 1.00 92.31 117 ASP A O 1
ATOM 933 N N . PRO A 1 118 ? 16.101 -18.328 -17.235 1.00 88.69 118 PRO A N 1
ATOM 934 C CA . PRO A 1 118 ? 15.063 -17.547 -16.567 1.00 88.69 118 PRO A CA 1
ATOM 935 C C . PRO A 1 118 ? 13.674 -18.200 -16.615 1.00 88.69 118 PRO A C 1
ATOM 937 O O . PRO A 1 118 ? 12.880 -17.996 -15.692 1.00 88.69 118 PRO A O 1
ATOM 940 N N . THR A 1 119 ? 13.364 -18.978 -17.655 1.00 89.00 119 THR A N 1
ATOM 941 C CA . THR A 1 119 ? 12.048 -19.617 -17.812 1.00 89.00 119 THR A CA 1
ATOM 942 C C . THR A 1 119 ? 11.917 -20.807 -16.873 1.00 89.00 119 THR A C 1
ATOM 944 O O . THR A 1 119 ? 10.912 -20.940 -16.169 1.00 89.00 119 THR A O 1
ATOM 947 N N . GLU A 1 120 ? 12.947 -21.645 -16.821 1.00 86.75 120 GLU A N 1
ATOM 948 C CA . GLU A 1 120 ? 13.039 -22.780 -15.911 1.00 86.75 120 GLU A CA 1
ATOM 949 C C . GLU A 1 120 ? 13.079 -22.314 -14.452 1.00 86.75 120 GLU A C 1
ATOM 951 O O . GLU A 1 120 ? 12.304 -22.796 -13.629 1.00 86.75 120 GLU A O 1
ATOM 956 N N . ARG A 1 121 ? 13.863 -21.273 -14.148 1.00 86.56 121 ARG A N 1
ATOM 957 C CA . ARG A 1 121 ? 13.895 -20.655 -12.816 1.00 86.56 121 ARG A CA 1
ATOM 958 C C . ARG A 1 121 ? 12.523 -20.146 -12.385 1.00 86.56 121 ARG A C 1
ATOM 960 O O . ARG A 1 121 ? 12.104 -20.390 -11.258 1.00 86.56 121 ARG A O 1
ATOM 967 N N . LYS A 1 122 ? 11.805 -19.440 -13.265 1.00 89.12 122 LYS A N 1
ATOM 968 C CA . LYS A 1 122 ? 10.452 -18.947 -12.963 1.00 89.12 122 LYS A CA 1
ATOM 969 C C . LYS A 1 122 ? 9.490 -20.102 -12.685 1.00 89.12 122 LYS A C 1
ATOM 971 O O . LYS A 1 122 ? 8.657 -19.987 -11.786 1.00 89.12 122 LYS A O 1
ATOM 976 N N . ARG A 1 123 ? 9.596 -21.198 -13.441 1.00 90.00 123 ARG A N 1
ATOM 977 C CA . ARG A 1 123 ? 8.785 -22.404 -13.235 1.00 90.00 123 ARG A CA 1
ATOM 978 C C . ARG A 1 123 ? 9.066 -23.032 -11.874 1.00 90.00 123 ARG A C 1
ATOM 980 O O . ARG A 1 123 ? 8.113 -23.268 -11.139 1.00 90.00 123 ARG A O 1
ATOM 987 N N . GLU A 1 124 ? 10.336 -23.223 -11.534 1.00 88.19 124 GLU A N 1
ATOM 988 C CA . GLU A 1 124 ? 10.743 -23.821 -10.259 1.00 88.19 124 GLU A CA 1
ATOM 989 C C . GLU A 1 124 ? 10.268 -22.974 -9.075 1.00 88.19 124 GLU A C 1
ATOM 991 O O . GLU A 1 124 ? 9.579 -23.475 -8.193 1.00 88.19 124 GLU A O 1
ATOM 996 N N . ILE A 1 125 ? 10.493 -21.655 -9.123 1.00 88.12 125 ILE A N 1
ATOM 997 C CA . ILE A 1 125 ? 10.004 -20.723 -8.094 1.00 88.12 125 ILE A CA 1
ATOM 998 C C . ILE A 1 125 ? 8.480 -20.804 -7.953 1.00 88.12 125 ILE A C 1
ATOM 1000 O O . ILE A 1 125 ? 7.952 -20.773 -6.844 1.00 88.12 125 ILE A O 1
ATOM 1004 N N . THR A 1 126 ? 7.752 -20.899 -9.069 1.00 93.25 126 THR A N 1
ATOM 1005 C CA . THR A 1 126 ? 6.285 -20.996 -9.037 1.00 93.25 126 THR A CA 1
ATOM 1006 C C . THR A 1 126 ? 5.832 -22.298 -8.376 1.00 93.25 126 THR A C 1
ATOM 1008 O O . THR A 1 126 ? 4.883 -22.289 -7.593 1.00 93.25 126 THR A O 1
ATOM 1011 N N . PHE A 1 127 ? 6.515 -23.404 -8.668 1.00 93.31 127 PHE A N 1
ATOM 1012 C CA . PHE A 1 127 ? 6.223 -24.708 -8.085 1.00 93.31 127 PHE A CA 1
ATOM 1013 C C . PHE A 1 127 ? 6.520 -24.742 -6.578 1.00 93.31 127 PHE A C 1
ATOM 1015 O O . PHE A 1 127 ? 5.659 -25.139 -5.785 1.00 93.31 127 PHE A O 1
ATOM 1022 N N . GLU A 1 128 ? 7.691 -24.253 -6.165 1.00 91.31 128 GLU A N 1
ATOM 1023 C CA . GLU A 1 128 ? 8.055 -24.143 -4.751 1.00 91.31 128 GLU A CA 1
ATOM 1024 C C . GLU A 1 128 ? 7.075 -23.238 -3.993 1.00 91.31 128 GLU A C 1
ATOM 1026 O O . GLU A 1 128 ? 6.587 -23.611 -2.925 1.00 91.31 128 GLU A O 1
ATOM 1031 N N . LEU A 1 129 ? 6.704 -22.087 -4.567 1.00 93.62 129 LEU A N 1
ATOM 1032 C CA . LEU A 1 129 ? 5.733 -21.177 -3.959 1.00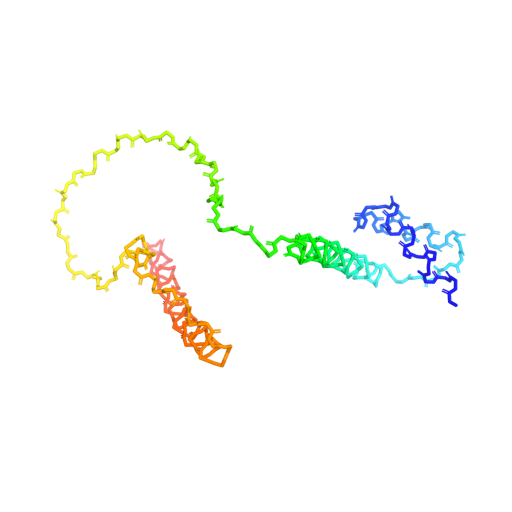 93.62 129 LEU A CA 1
ATOM 1033 C C . LEU A 1 129 ? 4.356 -21.832 -3.791 1.00 93.62 129 LEU A C 1
ATOM 1035 O O . LEU A 1 129 ? 3.706 -21.636 -2.765 1.00 93.62 129 LEU A O 1
ATOM 1039 N N . GLY A 1 130 ? 3.909 -22.615 -4.777 1.00 94.12 130 GLY A N 1
ATOM 1040 C CA . GLY A 1 130 ? 2.674 -23.393 -4.677 1.00 94.12 130 GLY A CA 1
ATOM 1041 C C . GLY A 1 130 ? 2.730 -24.403 -3.531 1.00 94.12 130 GLY A C 1
ATOM 1042 O O . GLY A 1 130 ? 1.816 -24.455 -2.711 1.00 94.12 130 GLY A O 1
ATOM 1043 N N . THR A 1 131 ? 3.839 -25.133 -3.424 1.00 93.69 131 THR A N 1
ATOM 1044 C CA . THR A 1 131 ? 4.071 -26.113 -2.352 1.00 93.69 131 THR A CA 1
ATOM 1045 C C . THR A 1 131 ? 4.038 -25.458 -0.971 1.00 93.69 131 THR A C 1
ATOM 1047 O O . THR A 1 131 ? 3.398 -25.967 -0.052 1.00 93.69 131 THR A O 1
ATOM 1050 N N . ILE A 1 132 ? 4.678 -24.294 -0.827 1.00 93.56 132 ILE A N 1
ATOM 1051 C CA . ILE A 1 132 ? 4.691 -23.536 0.429 1.00 93.56 132 ILE A CA 1
ATOM 1052 C C . ILE A 1 132 ? 3.279 -23.083 0.811 1.00 93.56 132 ILE A C 1
ATOM 1054 O O . ILE A 1 132 ? 2.889 -23.247 1.962 1.00 93.56 132 ILE A O 1
ATOM 1058 N N . LYS A 1 133 ? 2.493 -22.565 -0.140 1.00 93.69 133 LYS A N 1
ATOM 1059 C CA . LYS A 1 133 ? 1.119 -22.105 0.123 1.00 93.69 133 LYS A CA 1
ATOM 1060 C C . LYS A 1 133 ? 0.179 -23.226 0.555 1.00 93.69 133 LYS A C 1
ATOM 1062 O O . LYS A 1 133 ? -0.654 -23.017 1.430 1.00 93.69 133 LYS A O 1
ATOM 1067 N N . VAL A 1 134 ? 0.305 -24.408 -0.049 1.00 92.56 134 VAL A N 1
ATOM 1068 C CA . VAL A 1 134 ? -0.470 -25.583 0.378 1.00 92.56 134 VAL A CA 1
ATOM 1069 C C . VAL A 1 134 ? -0.120 -25.936 1.823 1.00 92.56 134 VAL A C 1
ATOM 1071 O O . VAL A 1 134 ? -1.015 -26.066 2.652 1.00 92.56 134 VAL A O 1
ATOM 1074 N N . ARG A 1 135 ? 1.176 -25.979 2.152 1.00 92.56 135 ARG A N 1
ATOM 1075 C CA . ARG A 1 135 ? 1.638 -26.279 3.512 1.00 92.56 135 ARG A CA 1
ATOM 1076 C C . ARG A 1 135 ? 1.206 -25.230 4.540 1.00 92.56 135 ARG A C 1
ATOM 1078 O O . ARG A 1 135 ? 0.850 -25.581 5.657 1.00 92.56 135 ARG A O 1
ATOM 1085 N N . GLU A 1 136 ? 1.229 -23.949 4.181 1.00 92.25 136 GLU A N 1
ATOM 1086 C CA . GLU A 1 136 ? 0.720 -22.861 5.027 1.00 92.25 136 GLU A CA 1
ATOM 1087 C C . GLU A 1 136 ? -0.761 -23.073 5.363 1.00 92.25 136 GLU A C 1
ATOM 1089 O O . GLU A 1 136 ? -1.156 -22.977 6.524 1.00 92.25 136 GLU A O 1
ATOM 1094 N N . TYR A 1 137 ? -1.573 -23.419 4.363 1.00 94.31 137 TYR A N 1
ATOM 1095 C CA . TYR A 1 137 ? -2.994 -23.686 4.562 1.00 94.31 137 TYR A CA 1
ATOM 1096 C C . TYR A 1 137 ? -3.252 -24.900 5.469 1.00 94.31 137 TYR A C 1
ATOM 1098 O O . TYR A 1 137 ? -4.146 -24.854 6.314 1.00 94.31 137 TYR A O 1
ATOM 1106 N N . GLU A 1 138 ? -2.466 -25.969 5.330 1.00 92.19 138 GLU A N 1
ATOM 1107 C CA . GLU A 1 138 ? -2.535 -27.145 6.209 1.00 92.19 138 GLU A CA 1
ATOM 1108 C C . GLU A 1 138 ? -2.213 -26.784 7.666 1.00 92.19 138 GLU A C 1
ATOM 1110 O O . GLU A 1 138 ? -2.971 -27.132 8.570 1.00 92.19 138 GLU A O 1
ATOM 1115 N N . LEU A 1 139 ? -1.143 -26.017 7.893 1.00 94.88 139 LEU A N 1
ATOM 1116 C CA . LEU A 1 139 ? -0.744 -25.583 9.236 1.00 94.88 139 LEU A CA 1
ATOM 1117 C C . LEU A 1 139 ? -1.789 -24.668 9.890 1.00 94.88 139 LEU A C 1
ATOM 1119 O O . LEU A 1 139 ? -2.026 -24.761 11.091 1.00 94.88 139 LEU A O 1
ATOM 1123 N N . LEU A 1 140 ? -2.442 -23.797 9.115 1.00 96.06 140 LEU A N 1
ATOM 1124 C CA . LEU A 1 140 ? -3.523 -22.951 9.627 1.00 96.06 140 LEU A CA 1
ATOM 1125 C C . LEU A 1 140 ? -4.754 -23.768 10.043 1.00 96.06 140 LEU A C 1
ATOM 1127 O O . LEU A 1 140 ? -5.405 -23.428 11.031 1.00 96.06 140 LEU A O 1
ATOM 1131 N N . GLN A 1 141 ? -5.075 -24.843 9.318 1.00 94.00 141 GLN A N 1
ATOM 1132 C CA . GLN A 1 141 ? -6.143 -25.761 9.720 1.00 94.00 141 GLN A CA 1
ATOM 1133 C C . GLN A 1 141 ? -5.790 -26.512 11.005 1.00 94.00 141 GLN A C 1
ATOM 1135 O O . GLN A 1 141 ? -6.635 -26.617 11.892 1.00 94.00 141 GLN A O 1
ATOM 1140 N N . GLU A 1 142 ? -4.550 -26.993 11.121 1.00 90.94 142 GLU A N 1
ATOM 1141 C CA . GLU A 1 142 ? -4.062 -27.656 12.331 1.00 90.94 142 GLU A CA 1
ATOM 1142 C C . GLU A 1 142 ? -4.130 -26.718 13.542 1.00 90.94 142 GLU A C 1
ATOM 1144 O O . GLU A 1 142 ? -4.660 -27.096 14.585 1.00 90.94 142 GLU A O 1
ATOM 1149 N N . LEU A 1 143 ? -3.693 -25.464 13.389 1.00 91.94 143 LEU A N 1
ATOM 1150 C CA . LEU A 1 143 ? -3.768 -24.464 14.452 1.00 91.94 143 LEU A CA 1
ATOM 1151 C C . LEU A 1 143 ? -5.210 -24.197 14.898 1.00 91.94 143 LEU A C 1
ATOM 1153 O O . LEU A 1 143 ? -5.483 -24.163 16.093 1.00 91.94 143 LEU A O 1
ATOM 1157 N N . ASN A 1 144 ? -6.136 -24.042 13.951 1.00 91.19 144 ASN A N 1
ATOM 1158 C CA . ASN A 1 144 ? -7.549 -23.825 14.265 1.00 91.19 144 ASN A CA 1
ATOM 1159 C C . ASN A 1 144 ? -8.148 -25.029 15.014 1.00 91.19 144 ASN A C 1
ATOM 1161 O O . ASN A 1 144 ? -8.881 -24.868 15.987 1.00 91.19 144 ASN A O 1
ATOM 1165 N N . PHE A 1 145 ? -7.784 -26.249 14.609 1.00 91.50 145 PHE A N 1
ATOM 1166 C CA . PHE A 1 145 ? -8.200 -27.459 15.312 1.00 91.50 145 PHE A CA 1
ATOM 1167 C C . PHE A 1 145 ? -7.661 -27.508 16.750 1.00 91.50 145 PHE A C 1
ATOM 1169 O O . PHE A 1 145 ? -8.408 -27.833 17.673 1.00 91.50 145 PHE A O 1
ATOM 1176 N N . LEU A 1 146 ? -6.391 -27.148 16.959 1.00 91.00 146 LEU A N 1
ATOM 1177 C CA . LEU A 1 146 ? -5.788 -27.076 18.292 1.00 91.00 146 LEU A CA 1
ATOM 1178 C C . LEU A 1 146 ? -6.455 -26.005 19.167 1.00 91.00 146 LEU A C 1
ATOM 1180 O O . LEU A 1 146 ? -6.819 -26.307 20.299 1.00 91.00 146 LEU A O 1
ATOM 1184 N N . GLU A 1 147 ? -6.692 -24.804 18.633 1.00 88.81 147 GLU A N 1
ATOM 1185 C CA . GLU A 1 147 ? -7.385 -23.716 19.339 1.00 88.81 147 GLU A CA 1
ATOM 1186 C C . GLU A 1 147 ? -8.822 -24.113 19.718 1.00 88.81 147 GLU A C 1
ATOM 1188 O O . GLU A 1 147 ? -9.308 -23.803 20.808 1.00 88.81 147 GLU A O 1
ATOM 1193 N N . HIS A 1 148 ? -9.524 -24.821 18.829 1.00 88.25 148 HIS A N 1
ATOM 1194 C CA . HIS A 1 148 ? -10.859 -25.330 19.121 1.00 88.25 148 HIS A CA 1
ATOM 1195 C C . HIS A 1 148 ? -10.838 -26.361 20.257 1.00 88.25 148 HIS A C 1
ATOM 1197 O O . HIS A 1 148 ? -11.661 -26.281 21.168 1.00 88.25 148 HIS A O 1
ATOM 1203 N N . ASN A 1 149 ? -9.886 -27.296 20.233 1.00 84.19 149 ASN A N 1
ATOM 1204 C CA . ASN A 1 149 ? -9.752 -28.311 21.277 1.00 84.19 149 ASN A CA 1
ATOM 1205 C C . ASN A 1 149 ? -9.358 -27.713 22.631 1.00 84.19 149 ASN A C 1
ATOM 1207 O O . ASN A 1 149 ? -9.891 -28.145 23.648 1.00 84.19 149 ASN A O 1
ATOM 1211 N N . GLU A 1 150 ? -8.472 -26.716 22.654 1.00 86.44 150 GLU A N 1
ATOM 1212 C CA . GLU A 1 150 ? -8.101 -25.984 23.871 1.00 86.44 150 GLU A CA 1
ATOM 1213 C C . GLU A 1 150 ? -9.334 -25.331 24.512 1.00 86.44 150 GLU A C 1
ATOM 1215 O O . GLU A 1 150 ? -9.624 -25.571 25.682 1.00 86.44 150 GLU A O 1
ATOM 1220 N N . LYS A 1 151 ? -10.155 -24.628 23.719 1.00 81.94 151 LYS A N 1
ATOM 1221 C CA . LYS A 1 151 ? -11.412 -24.024 24.199 1.00 81.94 151 LYS A CA 1
ATOM 1222 C C . LYS A 1 151 ? -12.420 -25.048 24.724 1.00 81.94 151 LYS A C 1
ATOM 1224 O O . LYS A 1 151 ? -13.174 -24.743 25.643 1.00 81.94 151 LYS A O 1
ATOM 1229 N N . MET A 1 152 ? -12.480 -26.239 24.128 1.00 75.38 152 MET A N 1
ATOM 1230 C CA . MET A 1 152 ? -13.343 -27.322 24.617 1.00 75.38 152 MET A CA 1
ATOM 1231 C C . MET A 1 152 ? -12.797 -27.957 25.904 1.00 75.38 152 MET A C 1
ATOM 1233 O O . MET A 1 152 ? -13.583 -28.390 26.743 1.00 75.38 152 MET A O 1
ATOM 1237 N N . ALA A 1 153 ? -11.473 -27.997 26.079 1.00 73.25 153 ALA A N 1
ATOM 1238 C CA . ALA A 1 153 ? -10.826 -28.517 27.280 1.00 73.25 153 ALA A CA 1
ATOM 1239 C C . ALA A 1 153 ? -10.933 -27.558 28.480 1.00 73.25 153 ALA A C 1
ATOM 1241 O O . ALA A 1 153 ? -11.071 -28.026 29.603 1.00 73.25 153 ALA A O 1
ATOM 1242 N N . GLU A 1 154 ? -10.926 -26.240 28.258 1.00 68.25 154 GLU A N 1
ATOM 1243 C CA . GLU A 1 154 ? -11.129 -25.223 29.309 1.00 68.25 154 GLU A CA 1
ATOM 1244 C C . GLU A 1 154 ? -12.589 -25.101 29.789 1.00 68.25 154 GLU A C 1
ATOM 1246 O O . GLU A 1 154 ? -12.862 -24.468 30.809 1.00 68.25 154 GLU A O 1
ATOM 1251 N N . ALA A 1 155 ? -13.542 -25.683 29.055 1.00 60.09 155 ALA A N 1
ATOM 1252 C CA . ALA A 1 155 ? -14.968 -25.664 29.387 1.00 60.09 155 ALA A CA 1
ATOM 1253 C C . ALA A 1 155 ? -15.413 -26.816 30.320 1.00 60.09 155 ALA A C 1
ATOM 1255 O O . ALA A 1 155 ? -16.605 -26.914 30.629 1.00 60.09 155 ALA A O 1
ATOM 1256 N N . HIS A 1 156 ? -14.481 -27.671 30.758 1.00 47.19 156 HIS A N 1
ATOM 1257 C CA . HIS A 1 156 ? -14.684 -28.799 31.676 1.00 47.19 156 HIS A CA 1
ATOM 1258 C C . HIS A 1 156 ? -13.881 -28.631 32.969 1.00 47.19 156 HIS A C 1
ATOM 1260 O O . HIS A 1 156 ? -14.372 -29.136 34.006 1.00 47.19 156 HIS A O 1
#

Secondary structure (DSSP, 8-state):
-HHHHHHHHHHHHTTTT-HHHHHHHHHHTT----HHHHHHHHHHHHHHHHHHHHHHHHHHHHHHHHT--S---------------------------------HHHHHTT-PPPPSSHHHHHHHHHHHHHHHHHHHHHHHHHHHHHHHHHHHHTT-

Foldseek 3Di:
DVLVVLLLVLCVVVVLPPLVVSCVVCVVVVHDDDSVRSNVVSVVSVVVVVVVVVVVVVVVVVVVVVPPPDDDDDDDDDPPDDDPPDDDDDDDDDDDDDDPDDPPVVVVVPDDDADPDPVSNVVVVVVVVVVVVVVVVVVVVVVVVVVVVVVVVVVD

pLDDT: mean 74.32, std 20.75, range [32.12, 96.06]